Protein AF-A0A2P5TLD7-F1 (afdb_monomer_lite)

Sequence (143 aa):
MDSRTGYTRSSSQRGFSYLEALIATFIIGLSLVPAMEALQSGSQGAAINKQQNIDRPLLAGKMEQLLASDYGQLGAAVAGTTTPSSLSDSVVSSDGRSLQRQVYLAFYDGETGDLFASADTGLLWLRVELAGTAQSLETLVSQ

Secondary structure (DSSP, 8-state):
------------THHHHHHHHHHHHHHHHHHHHHHHHHHHHHHHHHHHHHHHHHHHHHHHHHHHHHHTS-HHHHHHT--BSSS--TT-EEEE-TTS-EEEEEEEEEEE-SSSSSSEESS--SEEEEEEEETTSS-EEEEEEE-

Foldseek 3Di:
DDDDDDDPDPDDPPVVVVVVVVVVVVVCVVVVVVVVVVVVVVVVVVVVVVVCVFVVVVQVVLVVVVLPDDPVVLQVQAPADPDFTPSKDWDQIPVRDIWIWGKHKFAADPPPPDRGDPD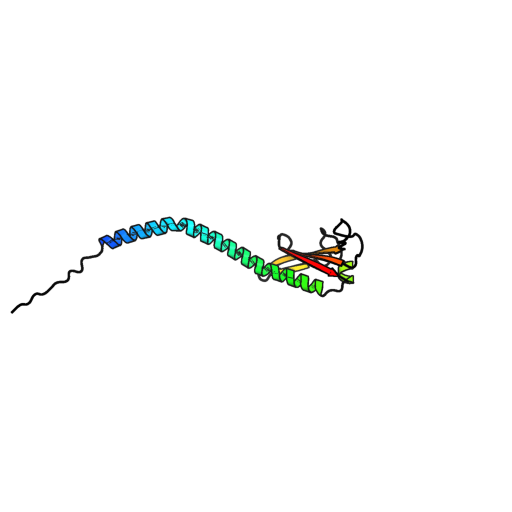HPQKMWIKIDIPPDPDIDIDMDGD

Organism: NCBI:txid641510

pLDDT: mean 87.86, std 12.63, range [43.66, 97.88]

Structure (mmCIF, N/CA/C/O backbone):
data_AF-A0A2P5TLD7-F1
#
_entry.id   AF-A0A2P5TLD7-F1
#
loop_
_atom_site.group_PDB
_atom_site.id
_atom_site.type_symbol
_atom_site.label_atom_id
_atom_site.label_alt_id
_atom_site.label_comp_id
_atom_site.label_asym_id
_atom_site.label_entity_id
_atom_site.label_seq_id
_atom_site.pdbx_PDB_ins_code
_atom_site.Cartn_x
_atom_site.Cartn_y
_atom_site.Cartn_z
_atom_site.occupancy
_atom_site.B_iso_or_equiv
_atom_site.auth_seq_id
_atom_site.auth_comp_id
_atom_site.auth_asym_id
_atom_site.auth_atom_id
_atom_site.pdbx_PDB_model_num
ATOM 1 N N . MET A 1 1 ? -22.625 -11.556 93.406 1.00 43.66 1 MET A N 1
ATOM 2 C CA . MET A 1 1 ? -22.307 -12.360 92.210 1.00 43.66 1 MET A CA 1
ATOM 3 C C . MET A 1 1 ? -22.945 -11.674 91.026 1.00 43.66 1 MET A C 1
ATOM 5 O O . MET A 1 1 ? -24.162 -11.667 90.899 1.00 43.66 1 MET A O 1
ATOM 9 N N . ASP A 1 2 ? -22.098 -10.978 90.279 1.00 56.12 2 ASP A N 1
ATOM 10 C CA . ASP A 1 2 ? -22.419 -10.123 89.144 1.00 56.12 2 ASP A CA 1
ATOM 11 C C . ASP A 1 2 ? -22.956 -10.899 87.942 1.00 56.12 2 ASP A C 1
ATOM 13 O O . ASP A 1 2 ? -22.492 -11.990 87.620 1.00 56.12 2 ASP A O 1
ATOM 17 N N . SER A 1 3 ? -23.892 -10.297 87.215 1.00 53.2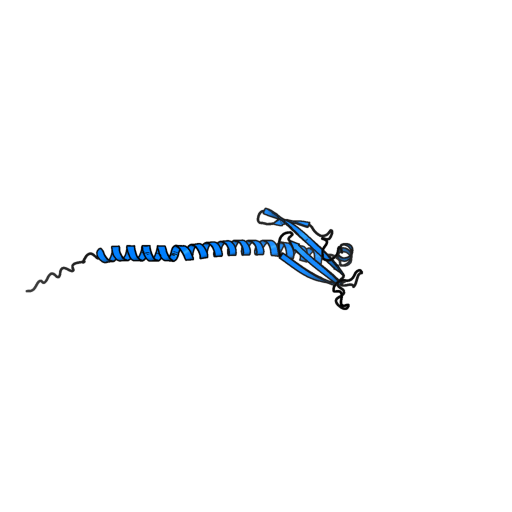8 3 SER A N 1
ATOM 18 C CA . SER A 1 3 ? -24.212 -10.684 85.840 1.00 53.28 3 SER A CA 1
ATOM 19 C C . SER A 1 3 ? -24.600 -9.430 85.063 1.00 53.28 3 SER A C 1
ATOM 21 O O . SER A 1 3 ? -25.761 -9.036 85.005 1.00 53.28 3 SER A O 1
ATOM 23 N N . ARG A 1 4 ? -23.585 -8.756 84.509 1.00 52.66 4 ARG A N 1
ATOM 24 C CA . ARG A 1 4 ? -23.742 -7.670 83.534 1.00 52.66 4 ARG A CA 1
ATOM 25 C C . ARG A 1 4 ? -23.917 -8.281 82.147 1.00 52.66 4 ARG A C 1
ATOM 27 O O . ARG A 1 4 ? -22.945 -8.666 81.507 1.00 52.66 4 ARG A O 1
ATOM 34 N N . THR A 1 5 ? -25.152 -8.342 81.671 1.00 58.53 5 THR A N 1
ATOM 35 C CA . THR A 1 5 ? -25.475 -8.620 80.268 1.00 58.53 5 THR A CA 1
ATOM 36 C C . THR A 1 5 ? -25.300 -7.334 79.462 1.00 58.53 5 THR A C 1
ATOM 38 O O . THR A 1 5 ? -26.129 -6.427 79.499 1.00 58.53 5 THR A O 1
ATOM 41 N N . GLY A 1 6 ? -24.170 -7.230 78.761 1.00 49.88 6 GLY A N 1
ATOM 42 C CA . GLY A 1 6 ? -23.922 -6.172 77.788 1.00 49.88 6 GLY A CA 1
ATOM 43 C C . GLY A 1 6 ? -24.718 -6.428 76.511 1.00 49.88 6 GLY A C 1
ATOM 44 O O . GLY A 1 6 ? -24.401 -7.339 75.755 1.00 49.88 6 GLY A O 1
ATOM 45 N N . TYR A 1 7 ? -25.741 -5.614 76.260 1.00 54.88 7 TYR A N 1
ATOM 46 C CA . TYR A 1 7 ? -26.390 -5.541 74.955 1.00 54.88 7 TYR A CA 1
ATOM 47 C C . TYR A 1 7 ? -25.538 -4.672 74.023 1.00 54.88 7 TYR A C 1
ATOM 49 O O . TYR A 1 7 ? -25.535 -3.444 74.134 1.00 54.88 7 TYR A O 1
ATOM 57 N N . THR A 1 8 ? -24.828 -5.289 73.080 1.00 55.75 8 THR A N 1
ATOM 58 C CA . THR A 1 8 ? -24.300 -4.589 71.905 1.00 55.75 8 THR A CA 1
ATOM 59 C C . THR A 1 8 ? -25.478 -4.178 71.022 1.00 55.75 8 THR A C 1
ATOM 61 O O . THR A 1 8 ? -26.048 -4.976 70.283 1.00 55.75 8 THR A O 1
ATOM 64 N N . ARG A 1 9 ? -25.887 -2.907 71.106 1.00 54.38 9 ARG A N 1
ATOM 65 C CA . ARG A 1 9 ? -26.793 -2.315 70.115 1.00 54.38 9 ARG A CA 1
ATOM 66 C C . ARG A 1 9 ? -26.064 -2.264 68.772 1.00 54.38 9 ARG A C 1
ATOM 68 O O . ARG A 1 9 ? -25.157 -1.453 68.613 1.00 54.38 9 ARG A O 1
ATOM 75 N N . SER A 1 10 ? -26.499 -3.051 67.788 1.00 61.81 10 SER A N 1
ATOM 76 C CA . SER A 1 10 ? -26.231 -2.720 66.387 1.00 61.81 10 SER A CA 1
ATOM 77 C C . SER A 1 10 ? -27.086 -1.498 66.035 1.00 61.81 10 SER A C 1
ATOM 79 O O . SER A 1 10 ? -28.279 -1.614 65.738 1.00 61.81 10 SER A O 1
A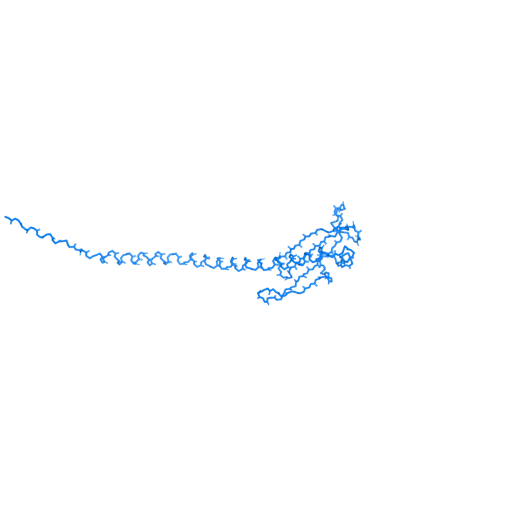TOM 81 N N . SER A 1 11 ? -26.520 -0.299 66.159 1.00 59.62 11 SER A N 1
ATOM 82 C CA . SER A 1 11 ? -27.169 0.917 65.681 1.00 59.62 11 SER A CA 1
ATOM 83 C C . SER A 1 11 ? -27.264 0.854 64.155 1.00 59.62 11 SER A C 1
ATOM 85 O O . SER A 1 11 ? -26.287 0.633 63.446 1.00 59.62 11 SER A O 1
ATOM 87 N N . SER A 1 12 ? -28.488 0.994 63.652 1.00 59.59 12 SER A N 1
ATOM 88 C CA . SER A 1 12 ? -28.809 0.988 62.227 1.00 59.59 12 SER A CA 1
ATOM 89 C C . SER A 1 12 ? -27.998 2.052 61.474 1.00 59.59 12 SER A C 1
ATOM 91 O O . SER A 1 12 ? -28.284 3.243 61.583 1.00 59.59 12 SER A O 1
ATOM 93 N N . GLN A 1 13 ? -27.041 1.624 60.646 1.00 58.19 13 GLN A N 1
ATOM 94 C CA . GLN A 1 13 ? -26.294 2.446 59.677 1.00 58.19 13 GLN A CA 1
ATOM 95 C C . GLN A 1 13 ? -27.157 2.879 58.468 1.00 58.19 13 GLN A C 1
ATOM 97 O O . GLN A 1 13 ? -26.699 2.917 57.331 1.00 58.19 13 GLN A O 1
ATOM 102 N N . ARG A 1 14 ? -28.440 3.202 58.667 1.00 59.41 14 ARG A N 1
ATOM 103 C CA . ARG A 1 14 ? -29.352 3.538 57.555 1.00 59.41 14 ARG A CA 1
ATOM 104 C C . ARG A 1 14 ? -29.177 4.972 57.040 1.00 59.41 14 ARG A C 1
ATOM 106 O O . ARG A 1 14 ? -29.373 5.215 55.857 1.00 59.41 14 ARG A O 1
ATOM 113 N N . GLY A 1 15 ? -28.771 5.907 57.906 1.00 58.25 15 GLY A N 1
ATOM 114 C CA . GLY A 1 15 ? -28.535 7.309 57.528 1.00 58.25 15 GLY A CA 1
ATOM 115 C C . GLY A 1 15 ? -27.285 7.516 56.663 1.00 58.25 15 GLY A C 1
ATOM 116 O O . GLY A 1 15 ? -27.307 8.333 55.750 1.00 58.25 15 GLY A O 1
ATOM 117 N N . PHE A 1 16 ? -26.229 6.727 56.895 1.00 63.72 16 PHE A N 1
ATOM 118 C CA . PHE A 1 16 ? -25.030 6.734 56.048 1.00 63.72 16 PHE A CA 1
ATOM 119 C C . PHE A 1 16 ? -25.297 6.125 54.665 1.00 63.72 16 PHE A C 1
ATOM 121 O O . PHE A 1 16 ? -24.814 6.659 53.675 1.00 63.72 16 PHE A O 1
ATOM 128 N N . SER A 1 17 ? -26.135 5.087 54.582 1.00 76.12 17 SER A N 1
ATOM 129 C CA . SER A 1 17 ? -26.451 4.404 53.319 1.00 76.12 17 SER A CA 1
ATOM 130 C C . SER A 1 17 ? -27.177 5.299 52.300 1.00 76.12 17 SER A C 1
ATOM 132 O O . SER A 1 17 ? -26.875 5.240 51.111 1.00 76.12 17 SER A O 1
ATOM 134 N N . TYR A 1 18 ? -28.090 6.175 52.742 1.00 83.62 18 TYR A N 1
ATOM 135 C CA . TYR A 1 18 ? -28.757 7.131 51.842 1.00 83.62 18 TYR A CA 1
ATOM 136 C C . TYR A 1 18 ? -27.804 8.207 51.316 1.00 83.62 18 TYR A C 1
ATOM 138 O O . TYR A 1 18 ? -27.847 8.545 50.135 1.00 83.62 18 TYR A O 1
ATOM 146 N N . LEU A 1 19 ? -26.942 8.739 52.187 1.00 88.25 19 LEU A N 1
ATOM 147 C CA . LEU A 1 19 ? -25.940 9.730 51.801 1.00 88.25 19 LEU A CA 1
ATOM 148 C C . LEU A 1 19 ? -24.942 9.129 50.802 1.00 88.25 19 LEU A C 1
ATOM 150 O O . LEU A 1 19 ? -24.635 9.747 49.788 1.00 88.25 19 LEU A O 1
ATOM 154 N N . GLU A 1 20 ? -24.484 7.908 51.064 1.00 86.44 20 GLU A N 1
ATOM 155 C CA . GLU A 1 20 ? -23.593 7.155 50.185 1.00 86.44 20 GLU A CA 1
ATOM 156 C C . GLU A 1 20 ? -24.227 6.907 48.813 1.00 86.44 20 GLU A C 1
ATOM 158 O O . GLU A 1 20 ? -23.592 7.174 47.797 1.00 86.44 20 GLU A O 1
ATOM 163 N N . ALA A 1 21 ? -25.501 6.500 48.761 1.00 90.88 21 ALA A N 1
ATOM 164 C CA . ALA A 1 21 ? -26.218 6.321 47.500 1.00 90.88 21 ALA A CA 1
ATOM 165 C C . ALA A 1 21 ? -26.342 7.634 46.700 1.00 90.88 21 ALA A C 1
ATOM 167 O O . ALA A 1 21 ? -26.205 7.633 45.474 1.00 90.88 21 ALA A O 1
ATOM 168 N N . LEU A 1 22 ? -26.560 8.765 47.378 1.00 93.94 22 LEU A N 1
ATOM 169 C CA . LEU A 1 22 ? -26.669 10.084 46.748 1.00 93.94 22 LEU A CA 1
ATOM 170 C C . LEU A 1 22 ? -25.311 10.545 46.197 1.00 93.94 22 LEU A C 1
ATOM 172 O O . LEU A 1 22 ? -25.224 10.972 45.046 1.00 93.94 22 LEU A O 1
ATOM 176 N N . ILE A 1 23 ? -24.241 10.371 46.979 1.00 93.31 23 ILE A N 1
ATOM 177 C CA . ILE A 1 23 ? -22.864 10.657 46.557 1.00 93.31 23 ILE A CA 1
ATOM 178 C C . ILE A 1 23 ? -22.464 9.755 45.384 1.00 93.31 23 ILE A C 1
ATOM 180 O O . ILE A 1 23 ? -21.934 10.253 44.396 1.00 93.31 23 ILE A O 1
ATOM 184 N N . ALA A 1 24 ? -22.760 8.455 45.440 1.00 93.94 24 ALA A N 1
ATOM 185 C CA . ALA A 1 24 ? -22.474 7.522 44.353 1.00 93.94 24 ALA A CA 1
ATOM 186 C C . ALA A 1 24 ? -23.206 7.916 43.063 1.00 93.94 24 ALA A C 1
ATOM 188 O O . ALA A 1 24 ? -22.593 7.967 42.000 1.00 93.94 24 ALA A O 1
ATOM 189 N N . THR A 1 25 ? -24.492 8.271 43.157 1.00 93.44 25 THR A N 1
ATOM 190 C CA . THR A 1 25 ? -25.283 8.733 42.004 1.00 93.44 25 THR A CA 1
ATOM 191 C C . THR A 1 25 ? -24.702 10.017 41.415 1.00 93.44 25 THR A C 1
ATOM 193 O O . THR A 1 25 ? -24.599 10.149 40.197 1.00 93.44 25 THR A O 1
ATOM 196 N N . PHE A 1 26 ? -24.263 10.945 42.269 1.00 95.38 26 PHE A N 1
ATOM 197 C CA . PHE A 1 26 ? -23.616 12.180 41.840 1.00 95.38 26 PHE A CA 1
ATOM 198 C C . PHE A 1 26 ? -22.278 11.913 41.134 1.00 95.38 26 PHE A C 1
ATOM 200 O O . PHE A 1 26 ? -22.039 12.450 40.056 1.00 95.38 26 PHE A O 1
ATOM 207 N N . ILE A 1 27 ? -21.437 11.026 41.679 1.00 95.06 27 ILE A N 1
ATOM 208 C CA . ILE A 1 27 ? -20.159 10.630 41.066 1.00 95.06 27 ILE A CA 1
ATOM 209 C C . ILE A 1 27 ? -20.383 9.941 39.713 1.00 95.06 27 ILE A C 1
ATOM 211 O O . ILE A 1 27 ? -19.692 10.266 38.750 1.00 95.06 27 ILE A O 1
ATOM 215 N N . ILE A 1 28 ? -21.352 9.023 39.616 1.00 93.31 28 ILE A N 1
ATOM 216 C CA . ILE A 1 28 ? -21.712 8.353 38.355 1.00 93.31 28 ILE A CA 1
ATOM 217 C C . ILE A 1 28 ? -22.210 9.376 37.328 1.00 93.31 28 ILE A C 1
ATOM 219 O O . 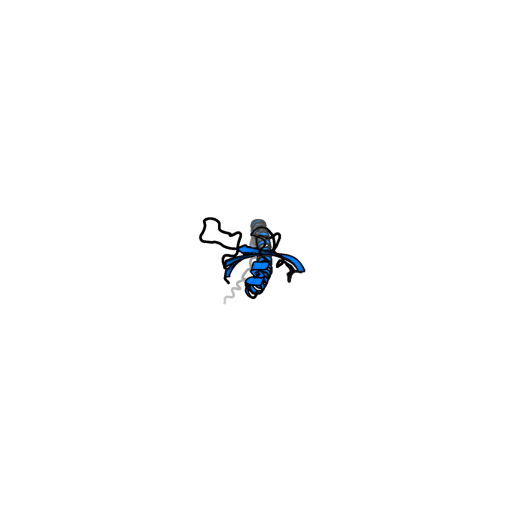ILE A 1 28 ? -21.805 9.333 36.171 1.00 93.31 28 ILE A O 1
ATOM 223 N N . GLY A 1 29 ? -23.052 10.325 37.747 1.00 94.25 29 GLY A N 1
ATOM 224 C CA . GLY A 1 29 ? -23.542 11.391 36.873 1.00 94.25 29 GLY A CA 1
ATOM 225 C C . GLY A 1 29 ? -22.414 12.270 36.325 1.00 94.25 29 GLY A C 1
ATOM 226 O O . GLY A 1 29 ? -22.393 12.559 35.130 1.00 94.25 29 GLY A O 1
ATOM 227 N N . LEU A 1 30 ? -21.447 12.643 37.171 1.00 94.62 30 LEU A N 1
ATOM 228 C CA . LEU A 1 30 ? -20.283 13.435 36.761 1.00 94.62 30 LEU A CA 1
ATOM 229 C C . LEU A 1 30 ? -19.324 12.666 35.843 1.00 94.62 30 LEU A C 1
ATOM 231 O O . LEU A 1 30 ? -18.716 13.269 34.960 1.00 94.62 30 LEU A O 1
ATOM 235 N N . SER A 1 31 ? -19.173 11.352 36.031 1.00 95.19 31 SER A N 1
ATOM 236 C CA . SER A 1 31 ? -18.255 10.538 35.225 1.00 95.19 31 SER A CA 1
ATOM 237 C C . SER A 1 31 ? -18.845 10.075 33.892 1.00 95.19 31 SER A C 1
ATOM 239 O O . SER A 1 31 ? -18.089 9.682 33.005 1.00 95.19 31 SER A O 1
ATOM 241 N N . LEU A 1 32 ? -20.167 10.150 33.710 1.00 93.12 32 LEU A N 1
ATOM 242 C CA . LEU A 1 32 ? -20.837 9.607 32.527 1.00 93.12 32 LEU A CA 1
ATOM 243 C C . LEU A 1 32 ? -20.402 10.292 31.224 1.00 93.12 32 LEU A C 1
ATOM 245 O O . LEU A 1 32 ? -20.136 9.614 30.237 1.00 93.12 32 LEU A O 1
ATOM 249 N N . VAL A 1 33 ? -20.312 11.625 31.216 1.00 93.75 33 VAL A N 1
ATOM 250 C CA . VAL A 1 33 ? -19.930 12.396 30.019 1.00 93.75 33 VAL A CA 1
ATOM 251 C C . VAL A 1 33 ? -18.510 12.046 29.547 1.00 93.75 33 VAL A C 1
ATOM 253 O O . VAL A 1 33 ? -18.386 11.549 28.426 1.00 93.75 33 VAL A O 1
ATOM 256 N N . PRO A 1 34 ? -17.451 12.181 30.374 1.00 90.00 34 PRO A N 1
ATOM 257 C CA . PRO A 1 34 ? -16.104 11.799 29.949 1.00 90.00 34 PRO A CA 1
ATOM 258 C C . PRO A 1 34 ? -15.975 10.294 29.658 1.00 90.00 34 PRO A C 1
ATOM 260 O O . PRO A 1 34 ? -15.184 9.902 28.802 1.00 90.00 34 PRO A O 1
ATOM 263 N N . ALA A 1 35 ? -16.767 9.431 30.307 1.00 91.31 35 ALA A N 1
ATOM 264 C CA . ALA A 1 35 ? -16.794 8.004 29.985 1.00 91.31 35 ALA A CA 1
ATOM 265 C C . ALA A 1 35 ? -17.367 7.726 28.584 1.00 91.31 35 ALA A C 1
ATOM 267 O O . ALA A 1 35 ? -16.826 6.892 27.858 1.00 91.31 35 ALA A O 1
ATOM 268 N N . MET A 1 36 ? -18.430 8.427 28.176 1.00 93.12 36 MET A N 1
ATOM 269 C CA . MET A 1 36 ? -18.990 8.305 26.825 1.00 93.12 36 MET A CA 1
ATOM 270 C C . MET A 1 36 ? -18.014 8.807 25.758 1.00 93.12 36 MET A C 1
ATOM 272 O O . MET A 1 36 ? -17.837 8.143 24.737 1.00 93.12 36 MET A O 1
ATOM 276 N N . GLU A 1 37 ? -17.337 9.929 26.009 1.00 92.56 37 GLU A N 1
ATOM 277 C CA . GLU A 1 37 ? -16.301 10.455 25.111 1.00 92.56 37 GLU A CA 1
ATOM 278 C C . GLU A 1 37 ? -15.139 9.465 24.955 1.00 92.56 37 GLU A C 1
ATOM 280 O O . GLU A 1 37 ? -14.705 9.171 23.837 1.00 92.56 37 GLU A O 1
ATOM 285 N N . ALA A 1 38 ? -14.680 8.880 26.066 1.00 91.56 38 ALA A N 1
ATOM 286 C CA . ALA A 1 38 ? -13.641 7.858 26.056 1.00 91.56 38 ALA A CA 1
ATOM 287 C C . ALA A 1 38 ? -14.072 6.594 25.291 1.00 91.56 38 ALA A C 1
ATOM 289 O O . ALA A 1 38 ? -13.285 6.052 24.515 1.00 91.56 38 ALA A O 1
ATOM 290 N N . LEU A 1 39 ? -15.321 6.141 25.451 1.00 90.88 39 LEU A N 1
ATOM 291 C CA . LEU A 1 39 ? -15.869 4.998 24.710 1.00 90.88 39 LEU A CA 1
ATOM 292 C C . LEU A 1 39 ? -15.959 5.277 23.209 1.00 90.88 39 LEU A C 1
ATOM 294 O O . LEU A 1 39 ? -15.564 4.435 22.400 1.00 90.88 39 LEU A O 1
ATOM 298 N N . GLN A 1 40 ? -16.443 6.458 22.824 1.00 89.38 40 GLN A N 1
ATOM 299 C CA . GLN A 1 40 ? -16.532 6.854 21.424 1.00 89.38 40 GLN A CA 1
ATOM 300 C C . GLN A 1 40 ? -15.138 6.911 20.786 1.00 89.38 40 GLN A C 1
ATOM 302 O O . GLN A 1 40 ? -14.927 6.311 19.730 1.00 89.38 40 GLN A O 1
ATOM 307 N N . SER A 1 41 ? -14.181 7.561 21.450 1.00 88.62 41 SER A N 1
ATOM 308 C CA . SER A 1 41 ? -12.784 7.624 21.010 1.00 88.62 41 SER A CA 1
ATOM 309 C C . SER A 1 41 ? -12.155 6.229 20.902 1.00 88.62 41 SER A C 1
ATOM 311 O O . SER A 1 41 ? -11.595 5.869 19.865 1.00 88.62 41 SER A O 1
ATOM 313 N N . GLY A 1 42 ? -12.343 5.384 21.922 1.00 85.62 42 GLY A N 1
ATOM 314 C CA . GLY A 1 42 ? -11.857 4.004 21.931 1.00 85.62 42 GLY A CA 1
ATOM 315 C C . GLY A 1 42 ? -12.438 3.158 20.795 1.00 85.62 42 GLY A C 1
ATOM 316 O O . GLY A 1 42 ? -11.706 2.412 20.146 1.00 85.62 42 GLY A O 1
ATOM 317 N N . SER A 1 43 ? -13.733 3.310 20.497 1.00 86.44 43 SER A N 1
ATOM 318 C CA . SER A 1 43 ? -14.395 2.587 19.402 1.00 86.44 43 SER A CA 1
ATOM 319 C C . SER A 1 43 ? -13.885 3.006 18.017 1.00 86.44 43 SER A C 1
ATOM 321 O O . SER A 1 43 ? -13.635 2.147 17.170 1.00 86.44 43 SER A O 1
ATOM 323 N N . GLN A 1 44 ? -13.653 4.306 17.800 1.00 82.38 44 GLN A N 1
ATOM 324 C CA . GLN A 1 44 ? -13.077 4.821 16.556 1.00 82.38 44 GLN A CA 1
ATOM 325 C C . GLN A 1 44 ? -11.635 4.343 16.383 1.00 82.38 44 GLN A C 1
ATOM 327 O O . GLN A 1 44 ? -11.268 3.856 15.314 1.00 82.38 44 GLN A O 1
ATOM 332 N N . GLY A 1 45 ? -10.838 4.396 17.455 1.00 82.00 45 GLY A N 1
ATOM 333 C CA . GLY A 1 45 ? -9.479 3.865 17.463 1.00 82.00 45 GLY A CA 1
ATOM 334 C C . GLY A 1 45 ? -9.444 2.374 17.125 1.00 82.00 45 GLY A C 1
ATOM 335 O O . GLY A 1 45 ? -8.657 1.953 16.279 1.00 82.00 45 GLY A O 1
ATOM 336 N N . ALA A 1 46 ? -10.324 1.566 17.718 1.00 79.00 46 ALA A N 1
ATOM 337 C CA . ALA A 1 46 ? -10.408 0.137 17.425 1.00 79.00 46 ALA A CA 1
ATOM 338 C C . ALA A 1 46 ? -10.781 -0.143 15.957 1.00 79.00 46 ALA A C 1
ATOM 340 O O . ALA A 1 46 ? -10.190 -1.027 15.334 1.00 79.00 46 ALA A O 1
ATOM 341 N N . ALA A 1 47 ? -11.714 0.626 15.386 1.00 79.00 47 ALA A N 1
ATOM 342 C CA . ALA A 1 47 ? -12.101 0.500 13.983 1.00 79.00 47 ALA A CA 1
ATOM 343 C C . ALA A 1 47 ? -10.938 0.831 13.031 1.00 79.00 47 ALA A C 1
ATOM 345 O O . ALA A 1 47 ? -10.666 0.055 12.116 1.00 79.00 47 ALA A O 1
ATOM 346 N N . ILE A 1 48 ? -10.206 1.923 13.283 1.00 81.81 48 ILE A N 1
ATOM 347 C CA . ILE A 1 48 ? -9.035 2.323 12.482 1.00 81.81 48 ILE A CA 1
ATOM 348 C C . ILE A 1 48 ? -7.923 1.273 12.572 1.00 81.81 48 ILE A C 1
ATOM 350 O O . ILE A 1 48 ? -7.365 0.878 11.552 1.00 81.81 48 ILE A O 1
ATOM 354 N N . ASN A 1 49 ? -7.626 0.770 13.772 1.00 81.50 49 ASN A N 1
ATOM 355 C CA . ASN A 1 49 ? -6.602 -0.261 13.944 1.00 81.50 49 ASN A CA 1
ATOM 356 C C . ASN A 1 49 ? -6.982 -1.561 13.224 1.00 81.50 49 ASN A C 1
ATOM 358 O O . ASN A 1 49 ? -6.149 -2.165 12.550 1.00 81.50 49 ASN A O 1
ATOM 362 N N . LYS A 1 50 ? -8.249 -1.984 13.320 1.00 82.56 50 LYS A N 1
ATOM 363 C CA . LYS A 1 50 ? -8.747 -3.154 12.583 1.00 82.56 50 LYS A CA 1
ATOM 364 C C . LYS A 1 50 ? -8.586 -2.959 11.076 1.00 82.56 50 LYS A C 1
ATOM 366 O O . LYS A 1 50 ? -8.110 -3.861 10.396 1.00 82.56 50 LYS A O 1
ATOM 371 N N . GLN A 1 51 ? -8.948 -1.779 10.585 1.00 82.94 51 GLN A N 1
ATOM 372 C CA . GLN A 1 51 ? -8.838 -1.404 9.184 1.00 82.94 51 GLN A CA 1
ATOM 373 C C . GLN A 1 51 ? -7.385 -1.467 8.685 1.00 82.94 51 GLN A C 1
ATOM 375 O O . GLN A 1 51 ? -7.098 -2.129 7.692 1.00 82.94 51 GLN A O 1
ATOM 380 N N . GLN A 1 52 ? -6.447 -0.867 9.420 1.00 82.88 52 GLN A N 1
ATOM 381 C CA . GLN A 1 52 ? -5.020 -0.885 9.080 1.00 82.88 52 GLN A CA 1
ATOM 382 C C . GLN A 1 52 ? -4.417 -2.297 9.113 1.00 82.88 52 GLN A C 1
ATOM 384 O O . GLN A 1 52 ? -3.615 -2.643 8.245 1.00 82.88 52 GLN A O 1
ATOM 389 N N . ASN A 1 53 ? -4.829 -3.130 10.074 1.00 86.19 53 ASN A N 1
ATOM 390 C CA . ASN A 1 53 ? -4.377 -4.520 10.182 1.00 86.19 53 ASN A CA 1
ATOM 391 C C . ASN A 1 53 ? -4.852 -5.403 9.022 1.00 86.19 53 ASN A C 1
ATOM 393 O O . ASN A 1 53 ? -4.240 -6.434 8.756 1.00 86.19 53 ASN A O 1
ATOM 397 N N . ILE A 1 54 ? -5.930 -5.015 8.342 1.00 87.94 54 ILE A N 1
ATOM 398 C CA . ILE A 1 54 ? -6.462 -5.720 7.174 1.00 87.94 54 ILE A CA 1
ATOM 399 C C . ILE A 1 54 ? -5.835 -5.184 5.884 1.00 87.94 54 ILE A C 1
ATOM 401 O O . ILE A 1 54 ? -5.411 -5.962 5.034 1.00 87.94 54 ILE A O 1
ATOM 405 N N . ASP A 1 55 ? -5.746 -3.863 5.744 1.00 91.75 55 ASP A N 1
ATOM 406 C CA . ASP A 1 55 ? -5.306 -3.206 4.513 1.00 91.75 55 ASP A CA 1
ATOM 407 C C . ASP A 1 55 ? -3.798 -3.377 4.255 1.00 91.75 55 ASP A C 1
ATOM 409 O O . ASP A 1 55 ? -3.372 -3.614 3.121 1.00 91.75 55 ASP A O 1
ATOM 413 N N . ARG A 1 56 ? -2.967 -3.303 5.303 1.00 92.38 56 ARG A N 1
ATOM 414 C CA . ARG A 1 56 ? -1.504 -3.359 5.163 1.00 92.38 56 ARG A CA 1
ATOM 415 C C . ARG A 1 56 ? -0.991 -4.705 4.620 1.00 92.38 56 ARG A C 1
ATOM 417 O O . ARG A 1 56 ? -0.150 -4.671 3.721 1.00 92.38 56 ARG A O 1
ATOM 424 N N . PRO A 1 57 ? -1.487 -5.875 5.067 1.00 94.19 57 PRO A N 1
ATOM 425 C CA . PRO A 1 57 ? -1.139 -7.157 4.451 1.00 94.19 57 PRO A CA 1
ATOM 426 C C . PRO A 1 57 ? -1.544 -7.273 2.975 1.00 94.19 57 PRO A C 1
ATOM 428 O O . PRO A 1 57 ? -0.831 -7.906 2.202 1.00 94.19 57 PRO A O 1
ATOM 431 N N . LEU A 1 58 ? -2.655 -6.652 2.556 1.00 95.00 58 LEU A N 1
ATOM 432 C CA . LEU A 1 58 ? -3.103 -6.694 1.155 1.00 95.00 58 LEU A CA 1
ATOM 433 C C . LEU A 1 58 ? -2.146 -5.945 0.223 1.00 95.00 58 LEU A C 1
ATOM 435 O O . LEU A 1 58 ? -1.890 -6.406 -0.896 1.00 95.00 58 LEU A O 1
ATOM 439 N N . LEU A 1 59 ? -1.627 -4.807 0.693 1.00 95.88 59 LEU A N 1
ATOM 440 C CA . LEU A 1 59 ? -0.580 -4.044 0.018 1.00 95.88 59 LEU A CA 1
ATOM 441 C C . LEU A 1 59 ? 0.746 -4.804 0.008 1.00 95.88 59 LEU A C 1
ATOM 443 O O . LEU A 1 59 ? 1.356 -4.932 -1.050 1.00 95.88 59 LEU A O 1
ATOM 447 N N . ALA A 1 60 ? 1.164 -5.341 1.159 1.00 95.94 60 ALA A N 1
ATOM 448 C CA . ALA A 1 60 ? 2.410 -6.095 1.282 1.00 95.94 60 ALA A CA 1
ATOM 449 C C . ALA A 1 60 ? 2.421 -7.322 0.360 1.00 95.94 60 ALA A C 1
ATOM 451 O O . ALA A 1 60 ? 3.358 -7.487 -0.409 1.00 95.94 60 ALA A O 1
ATOM 452 N N . GLY A 1 61 ? 1.341 -8.107 0.327 1.00 96.19 61 GLY A N 1
ATOM 453 C CA . GLY A 1 61 ? 1.249 -9.265 -0.566 1.00 96.19 61 GLY A CA 1
ATOM 454 C C . GLY A 1 61 ? 1.288 -8.889 -2.052 1.00 96.19 61 GLY A C 1
ATOM 455 O O . GLY A 1 61 ? 1.868 -9.613 -2.857 1.00 96.19 61 GLY A O 1
ATOM 456 N N . LYS A 1 62 ? 0.719 -7.736 -2.440 1.00 97.06 62 LYS A N 1
ATOM 457 C CA . LYS A 1 62 ? 0.854 -7.236 -3.819 1.00 97.06 62 LYS A CA 1
ATOM 458 C C . LYS A 1 62 ? 2.282 -6.785 -4.115 1.00 97.06 62 LYS A C 1
ATOM 460 O O . LYS A 1 62 ? 2.794 -7.083 -5.187 1.00 97.06 62 LYS A O 1
ATOM 465 N N . MET A 1 63 ? 2.917 -6.093 -3.173 1.00 97.44 63 MET A N 1
ATOM 466 C CA . MET A 1 63 ? 4.313 -5.679 -3.282 1.00 97.44 63 MET A CA 1
ATOM 467 C C . MET A 1 63 ? 5.232 -6.895 -3.447 1.00 97.44 63 MET A C 1
ATOM 469 O O . MET A 1 63 ? 6.029 -6.930 -4.374 1.00 97.44 63 MET A O 1
ATOM 473 N N . GLU A 1 64 ? 5.070 -7.926 -2.621 1.00 97.44 64 GLU A N 1
ATOM 474 C CA . GLU A 1 64 ? 5.822 -9.183 -2.714 1.00 97.44 64 GLU A CA 1
ATOM 475 C C . GLU A 1 64 ? 5.628 -9.873 -4.070 1.00 97.44 64 GLU A C 1
ATOM 477 O O . GLU A 1 64 ? 6.596 -10.326 -4.676 1.00 97.44 64 GLU A O 1
ATOM 482 N N . GLN A 1 65 ? 4.397 -9.898 -4.592 1.00 96.94 65 GLN A N 1
ATOM 483 C CA . GLN A 1 65 ? 4.117 -10.433 -5.926 1.00 96.94 65 GLN A CA 1
ATOM 484 C C . GLN A 1 65 ? 4.868 -9.664 -7.028 1.00 96.94 65 GLN A C 1
ATOM 486 O O . GLN A 1 65 ? 5.390 -10.273 -7.963 1.00 96.94 65 GLN A O 1
ATOM 491 N N . LEU A 1 66 ? 4.918 -8.334 -6.935 1.00 97.25 66 LEU A N 1
ATOM 492 C CA . LEU A 1 66 ? 5.614 -7.489 -7.908 1.00 97.25 66 LEU A CA 1
ATOM 493 C C . LEU A 1 66 ? 7.131 -7.634 -7.795 1.00 97.25 66 LEU A C 1
ATOM 495 O O . LEU A 1 66 ? 7.800 -7.757 -8.811 1.00 97.25 66 LEU A O 1
ATOM 499 N N . LEU A 1 67 ? 7.664 -7.701 -6.575 1.00 96.25 67 LEU A N 1
ATOM 500 C CA . LEU A 1 67 ? 9.088 -7.932 -6.319 1.00 96.25 67 LEU A CA 1
ATOM 501 C C . LEU A 1 67 ? 9.564 -9.323 -6.759 1.00 96.25 67 LEU A C 1
ATOM 503 O O . LEU A 1 67 ? 10.751 -9.516 -6.992 1.00 96.25 67 LEU A O 1
ATOM 507 N N . ALA A 1 68 ? 8.651 -10.286 -6.884 1.00 96.44 68 ALA A N 1
ATOM 508 C CA . ALA A 1 68 ? 8.934 -11.596 -7.464 1.00 96.44 68 ALA A CA 1
ATOM 509 C C . ALA A 1 68 ? 8.862 -11.614 -9.005 1.00 96.44 68 ALA A C 1
ATOM 511 O O . ALA A 1 68 ? 9.169 -12.640 -9.614 1.00 96.44 68 ALA A O 1
ATOM 512 N N . SER A 1 69 ? 8.416 -10.523 -9.635 1.00 95.50 69 SER A N 1
ATOM 513 C CA . SER A 1 69 ? 8.334 -10.405 -11.094 1.00 95.50 69 SER A CA 1
ATOM 514 C C . SER A 1 69 ? 9.678 -9.977 -11.684 1.00 95.50 69 SER A C 1
ATOM 516 O O . SER A 1 69 ? 10.487 -9.332 -11.022 1.00 95.50 69 SER A O 1
ATOM 518 N N . ASP A 1 70 ? 9.912 -10.327 -12.948 1.00 95.38 70 ASP A N 1
ATOM 519 C CA . ASP A 1 70 ? 11.131 -9.936 -13.657 1.00 95.38 70 ASP A CA 1
ATOM 520 C C . ASP A 1 70 ? 11.159 -8.426 -13.946 1.00 95.38 70 ASP A C 1
ATOM 522 O O . ASP A 1 70 ? 10.127 -7.828 -14.272 1.00 95.38 70 ASP A O 1
ATOM 526 N N . TYR A 1 71 ? 12.348 -7.818 -13.887 1.00 95.50 71 TYR A N 1
ATOM 527 C CA . TYR A 1 71 ? 12.528 -6.388 -14.137 1.00 95.50 71 TYR A CA 1
ATOM 528 C C . TYR A 1 71 ? 11.970 -5.959 -15.499 1.00 95.50 71 TYR A C 1
ATOM 530 O O . TYR A 1 71 ? 11.280 -4.946 -15.588 1.00 95.50 71 TYR A O 1
ATOM 538 N N . GLY A 1 72 ? 12.189 -6.744 -16.559 1.00 94.75 72 GLY A N 1
ATOM 539 C CA . GLY A 1 72 ? 11.695 -6.423 -17.898 1.00 94.75 72 GLY A CA 1
ATOM 540 C C . GLY A 1 72 ? 10.167 -6.406 -17.979 1.00 94.75 72 GLY A C 1
ATOM 541 O O . GLY A 1 72 ? 9.593 -5.593 -18.706 1.00 94.75 72 GLY A O 1
ATOM 542 N N . GLN A 1 73 ? 9.488 -7.252 -17.195 1.00 95.25 73 GLN A N 1
ATOM 543 C CA . GLN A 1 73 ? 8.024 -7.236 -17.094 1.00 95.25 73 GLN A CA 1
ATOM 544 C C . GLN A 1 73 ? 7.519 -5.993 -16.359 1.00 95.25 73 GLN A C 1
ATOM 546 O O . GLN A 1 73 ? 6.527 -5.395 -16.779 1.00 95.25 73 GLN A O 1
ATOM 551 N N . LEU A 1 74 ? 8.207 -5.587 -15.289 1.00 96.19 74 LEU A N 1
ATOM 552 C CA . LEU A 1 74 ? 7.887 -4.364 -14.553 1.00 96.19 74 LEU A CA 1
ATOM 553 C C . LEU A 1 74 ? 8.146 -3.118 -15.416 1.00 96.19 74 LEU A C 1
ATOM 555 O O . LEU A 1 74 ? 7.280 -2.251 -15.514 1.00 96.19 74 LEU A O 1
ATOM 559 N N . GLY A 1 75 ? 9.281 -3.064 -16.115 1.00 94.88 75 GLY A N 1
ATOM 560 C CA . GLY A 1 75 ? 9.639 -1.977 -17.028 1.00 94.88 75 GLY A CA 1
ATOM 561 C C . GLY A 1 75 ? 8.632 -1.802 -18.168 1.00 94.88 75 GLY A C 1
ATOM 562 O O . GLY A 1 75 ? 8.241 -0.681 -18.487 1.00 94.88 75 GLY A O 1
ATOM 563 N N . ALA A 1 76 ? 8.118 -2.903 -18.729 1.00 95.38 76 ALA A N 1
ATOM 564 C CA . ALA A 1 76 ? 7.074 -2.860 -19.757 1.00 95.38 76 ALA A CA 1
ATOM 565 C C . ALA A 1 76 ? 5.715 -2.340 -19.243 1.00 95.38 76 ALA A C 1
ATOM 567 O O . ALA A 1 76 ? 4.877 -1.920 -20.041 1.00 95.38 76 ALA A O 1
ATOM 568 N N . ALA A 1 77 ? 5.484 -2.369 -17.927 1.00 95.94 77 ALA A N 1
ATOM 569 C CA . ALA A 1 77 ? 4.259 -1.890 -17.291 1.00 95.94 77 ALA A CA 1
ATOM 570 C C . ALA A 1 77 ? 4.349 -0.435 -16.792 1.00 95.94 77 ALA A C 1
ATOM 572 O O . ALA A 1 77 ? 3.397 0.058 -16.180 1.00 95.94 77 ALA A O 1
ATOM 573 N N . VAL A 1 78 ? 5.466 0.261 -17.037 1.00 96.56 78 VAL A N 1
ATOM 574 C CA . VAL A 1 78 ? 5.656 1.664 -16.647 1.00 96.56 78 VAL A CA 1
ATOM 575 C C . VAL A 1 78 ? 4.577 2.552 -17.267 1.00 96.56 78 VAL A C 1
ATOM 577 O O . VAL A 1 78 ? 4.414 2.618 -18.483 1.00 96.56 78 VAL A O 1
ATOM 580 N N . ALA A 1 79 ? 3.849 3.254 -16.399 1.00 95.38 79 ALA A N 1
ATOM 581 C CA . ALA A 1 79 ? 2.787 4.194 -16.766 1.00 95.38 79 ALA A CA 1
ATOM 582 C C . ALA A 1 79 ? 3.014 5.602 -16.178 1.00 95.38 79 ALA A C 1
ATOM 584 O O . ALA A 1 79 ? 2.263 6.531 -16.476 1.00 95.38 79 ALA A O 1
ATOM 585 N N . GLY A 1 80 ? 4.056 5.776 -15.358 1.00 93.44 80 GLY A N 1
ATOM 586 C CA . GLY A 1 80 ? 4.365 7.009 -14.643 1.00 93.44 80 GLY A CA 1
ATOM 587 C C . GLY A 1 80 ? 3.850 7.016 -13.201 1.00 93.44 80 GLY A C 1
ATOM 588 O O . GLY A 1 80 ? 3.295 6.044 -12.692 1.00 93.44 80 GLY A O 1
ATOM 589 N N . THR A 1 81 ? 4.042 8.145 -12.522 1.00 94.19 81 THR A N 1
ATOM 590 C CA . THR A 1 81 ? 3.795 8.289 -11.074 1.00 94.19 81 THR A CA 1
ATOM 591 C C . THR A 1 81 ? 2.343 8.589 -10.703 1.00 94.19 81 THR A C 1
ATOM 593 O O . THR A 1 81 ? 1.972 8.508 -9.533 1.00 94.19 81 THR A O 1
ATOM 596 N N . THR A 1 82 ? 1.517 8.947 -11.688 1.00 93.94 82 THR A N 1
ATOM 597 C CA . THR A 1 82 ? 0.123 9.382 -11.497 1.00 93.94 82 THR A CA 1
ATOM 598 C C . THR A 1 82 ? -0.892 8.521 -12.237 1.00 93.94 82 THR A C 1
ATOM 600 O O . THR A 1 82 ? -2.091 8.670 -12.013 1.00 93.94 82 THR A O 1
ATOM 603 N N . THR A 1 83 ? -0.434 7.611 -13.099 1.00 95.81 83 THR A N 1
ATOM 604 C CA . THR A 1 83 ? -1.305 6.722 -13.871 1.00 95.81 83 THR A CA 1
ATOM 605 C C . THR A 1 83 ? -1.130 5.288 -13.377 1.00 95.81 83 THR A C 1
ATOM 607 O O . THR A 1 83 ? -0.006 4.783 -13.408 1.00 95.81 83 THR A O 1
ATOM 610 N N . PRO A 1 84 ? -2.205 4.614 -12.931 1.00 96.62 84 PRO A N 1
ATOM 611 C CA . PRO A 1 84 ? -2.130 3.207 -12.567 1.00 96.62 84 PRO A CA 1
ATOM 612 C C . PRO A 1 84 ? -1.689 2.355 -13.762 1.00 96.62 84 PRO A C 1
ATOM 614 O O . PRO A 1 84 ? -2.230 2.467 -14.861 1.00 96.62 84 PRO A O 1
ATOM 617 N N . SER A 1 85 ? -0.721 1.479 -13.531 1.00 96.88 85 SER A N 1
ATOM 618 C CA . SER A 1 85 ? -0.242 0.500 -14.504 1.00 96.88 85 SER A CA 1
ATOM 619 C C . SER A 1 85 ? -1.251 -0.628 -14.728 1.00 96.88 85 SER A C 1
ATOM 621 O O . SER A 1 85 ? -2.174 -0.850 -13.932 1.00 96.88 85 SER A O 1
ATOM 623 N N . SER A 1 86 ? -0.998 -1.420 -15.771 1.00 96.19 86 SER A N 1
ATOM 624 C CA . SER A 1 86 ? -1.711 -2.667 -16.071 1.00 96.19 86 SER A CA 1
ATOM 625 C C . SER A 1 86 ? -1.571 -3.749 -14.991 1.00 96.19 86 SER A C 1
ATOM 627 O O . SER A 1 86 ? -2.308 -4.730 -15.023 1.00 96.19 86 SER A O 1
ATOM 629 N N . LEU A 1 87 ? -0.657 -3.578 -14.027 1.00 97.06 87 LEU A N 1
ATOM 630 C CA . LEU A 1 87 ? -0.453 -4.499 -12.905 1.00 97.06 87 LEU A CA 1
ATOM 631 C C . LEU A 1 87 ? -1.399 -4.229 -11.726 1.00 97.06 87 LEU A C 1
ATOM 633 O O . LEU A 1 87 ? -1.391 -4.988 -10.752 1.00 97.06 87 LEU A O 1
ATOM 637 N N . SER A 1 88 ? -2.203 -3.168 -11.803 1.00 97.31 88 SER A N 1
ATOM 638 C CA . SER A 1 88 ? -3.253 -2.863 -10.828 1.00 97.31 88 SER A CA 1
ATOM 639 C C . SER A 1 88 ? -4.336 -3.942 -10.827 1.00 97.31 88 SER A C 1
ATOM 641 O O . SER A 1 88 ? -4.671 -4.498 -11.871 1.00 97.31 88 SER A O 1
ATOM 643 N N . ASP A 1 89 ? -4.905 -4.239 -9.661 1.00 97.12 89 ASP A N 1
ATOM 644 C CA . ASP A 1 89 ? -5.942 -5.262 -9.537 1.00 97.12 89 ASP A CA 1
ATOM 645 C C . ASP A 1 89 ? -6.964 -4.966 -8.436 1.00 97.12 89 ASP A C 1
ATOM 647 O O . ASP A 1 89 ? -6.826 -4.039 -7.637 1.00 97.12 89 ASP A O 1
ATOM 651 N N . SER A 1 90 ? -8.020 -5.778 -8.412 1.00 96.31 90 SER A N 1
ATOM 652 C CA . SER A 1 90 ? -9.031 -5.771 -7.360 1.00 96.31 90 SER A CA 1
ATOM 653 C C . SER A 1 90 ? -8.832 -6.962 -6.430 1.00 96.31 90 SER A C 1
ATOM 655 O O . SER A 1 90 ? -8.566 -8.075 -6.883 1.00 96.31 90 SER A O 1
ATOM 657 N N . VAL A 1 91 ? -9.026 -6.756 -5.131 1.00 95.19 91 VAL A N 1
ATOM 658 C CA . VAL A 1 91 ? -8.983 -7.811 -4.116 1.00 95.19 91 VAL A CA 1
ATOM 659 C C . VAL A 1 91 ? -10.167 -7.681 -3.168 1.00 95.19 91 VAL A C 1
ATOM 661 O O . VAL A 1 91 ? -10.574 -6.577 -2.807 1.00 95.19 91 VAL A O 1
ATOM 664 N N . VAL A 1 92 ? -10.726 -8.815 -2.751 1.00 94.00 92 VAL A N 1
ATOM 665 C CA . VAL A 1 92 ? -11.735 -8.852 -1.690 1.00 94.00 92 VAL A CA 1
ATOM 666 C C . VAL A 1 92 ? -11.022 -9.064 -0.364 1.00 94.00 92 VAL A C 1
ATOM 668 O O . VAL A 1 92 ? -10.312 -10.047 -0.167 1.00 94.00 92 VAL A O 1
ATOM 671 N N . SER A 1 93 ? -11.197 -8.107 0.534 1.00 90.69 93 SER A N 1
ATOM 672 C CA . SER A 1 93 ? -10.650 -8.135 1.881 1.00 90.69 93 SER A C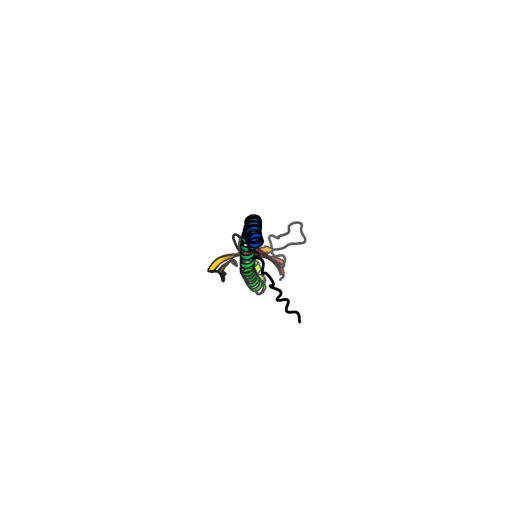A 1
ATOM 673 C C . SER A 1 93 ? -11.388 -9.148 2.770 1.00 90.69 93 SER A C 1
ATOM 675 O O . SER A 1 93 ? -12.541 -9.500 2.525 1.00 90.69 93 SER A O 1
ATOM 677 N N . SER A 1 94 ? -10.737 -9.588 3.850 1.00 88.81 94 SER A N 1
ATOM 678 C CA . SER A 1 94 ? -11.310 -10.508 4.850 1.00 88.81 94 SER A CA 1
ATOM 679 C C . SER A 1 94 ? -12.580 -9.988 5.541 1.00 88.81 94 SER A C 1
ATOM 681 O O . SER A 1 94 ? -13.365 -10.772 6.068 1.00 88.81 94 SER A O 1
ATOM 683 N N . ASP A 1 95 ? -12.808 -8.674 5.517 1.00 88.56 95 ASP A N 1
ATOM 684 C CA . ASP A 1 95 ? -14.029 -8.020 6.002 1.00 88.56 95 ASP A CA 1
ATOM 685 C C . ASP A 1 95 ? -15.119 -7.859 4.923 1.00 88.56 95 ASP A C 1
ATOM 687 O O . ASP A 1 95 ? -16.145 -7.230 5.175 1.00 88.56 95 ASP A O 1
ATOM 691 N N . GLY A 1 96 ? -14.913 -8.427 3.730 1.00 89.75 96 GLY A N 1
ATOM 692 C CA . GLY A 1 96 ? -15.875 -8.440 2.627 1.00 89.75 96 GLY A CA 1
ATOM 693 C C . GLY A 1 96 ? -15.848 -7.204 1.724 1.00 89.75 96 GLY A C 1
ATOM 694 O O . GLY A 1 96 ? -16.628 -7.136 0.775 1.00 89.75 96 GLY A O 1
ATOM 695 N N . ARG A 1 97 ? -14.965 -6.226 1.970 1.00 90.00 97 ARG A N 1
ATOM 696 C CA . ARG A 1 97 ? -14.827 -5.051 1.094 1.00 90.00 97 ARG A CA 1
ATOM 697 C C . ARG A 1 97 ? -14.084 -5.410 -0.192 1.00 90.00 97 ARG A C 1
ATOM 699 O O . ARG A 1 97 ? -13.038 -6.051 -0.144 1.00 90.00 97 ARG A O 1
ATOM 706 N N . SER A 1 98 ? -14.583 -4.940 -1.335 1.00 93.31 98 SER A N 1
ATOM 707 C CA . SER A 1 98 ? -13.837 -4.967 -2.598 1.00 93.31 98 SER A CA 1
ATOM 708 C C . SER A 1 98 ? -12.939 -3.738 -2.678 1.00 93.31 98 SER A C 1
ATOM 710 O O . SER A 1 98 ? -13.431 -2.611 -2.654 1.00 93.31 98 SER A O 1
ATOM 712 N N . LEU A 1 99 ? -11.634 -3.954 -2.785 1.00 93.62 99 LEU A N 1
ATOM 713 C CA . LEU A 1 99 ? -10.619 -2.908 -2.795 1.00 93.62 99 LEU A CA 1
ATOM 714 C C . LEU A 1 99 ? -9.818 -2.950 -4.090 1.00 93.62 99 LEU A C 1
ATOM 716 O O . LEU A 1 99 ? -9.577 -4.022 -4.636 1.00 93.62 99 LEU A O 1
ATOM 720 N N . GLN A 1 100 ? -9.395 -1.782 -4.567 1.00 96.44 100 GLN A N 1
ATOM 721 C CA . GLN A 1 100 ? -8.517 -1.658 -5.729 1.00 96.44 100 GLN A CA 1
ATOM 722 C C . GLN A 1 100 ? -7.097 -1.385 -5.249 1.00 96.44 100 GLN A C 1
ATOM 724 O O . GLN A 1 100 ? -6.864 -0.383 -4.571 1.00 96.44 100 GLN A O 1
ATOM 729 N N . ARG A 1 101 ? -6.158 -2.261 -5.602 1.00 97.12 101 ARG A N 1
ATOM 730 C CA . ARG A 1 101 ? -4.724 -2.055 -5.400 1.00 97.12 101 ARG A CA 1
ATOM 731 C C . ARG A 1 101 ? -4.158 -1.465 -6.682 1.00 97.12 101 ARG A C 1
ATOM 733 O O . ARG A 1 101 ? -4.010 -2.161 -7.687 1.00 97.12 101 ARG A O 1
ATOM 740 N N . GLN A 1 102 ? -3.888 -0.171 -6.657 1.00 97.75 102 GLN A N 1
ATOM 741 C CA . GLN A 1 102 ? -3.314 0.548 -7.783 1.00 97.75 102 GLN A CA 1
ATOM 742 C C . GLN A 1 102 ? -1.796 0.455 -7.713 1.00 97.75 102 GLN A C 1
ATOM 744 O O . GLN A 1 102 ? -1.204 0.669 -6.656 1.00 97.75 102 GLN A O 1
ATOM 749 N N . VAL A 1 103 ? -1.180 0.103 -8.836 1.00 97.88 103 VAL A N 1
ATOM 750 C CA . VAL A 1 103 ? 0.270 -0.041 -8.946 1.00 97.88 103 VAL A CA 1
ATOM 751 C C . VAL A 1 103 ? 0.791 1.041 -9.876 1.00 97.88 103 VAL A C 1
ATOM 753 O O . VAL A 1 103 ? 0.376 1.095 -11.030 1.00 97.88 103 VAL A O 1
ATOM 756 N N . TYR A 1 104 ? 1.721 1.858 -9.404 1.00 97.75 104 TYR A N 1
ATOM 757 C CA . TYR A 1 104 ? 2.387 2.899 -10.182 1.00 97.75 104 TYR A CA 1
ATOM 758 C C . TYR A 1 104 ? 3.848 2.517 -10.360 1.00 97.75 104 TYR A C 1
ATOM 760 O O . TYR A 1 104 ? 4.492 2.071 -9.408 1.00 97.75 104 TYR A O 1
ATOM 768 N N . LEU A 1 105 ? 4.356 2.689 -11.578 1.00 97.44 105 LEU A N 1
ATOM 769 C CA . LEU A 1 105 ? 5.748 2.425 -11.913 1.00 97.44 105 LEU A CA 1
ATOM 770 C C . LEU A 1 105 ? 6.304 3.579 -12.737 1.00 97.44 105 LEU A C 1
ATOM 772 O O . LEU A 1 105 ? 5.654 4.035 -13.682 1.00 97.44 105 LEU A O 1
ATOM 776 N N . ALA A 1 106 ? 7.513 4.009 -12.396 1.00 96.88 106 ALA A N 1
ATOM 777 C CA . ALA A 1 106 ? 8.264 5.025 -13.121 1.00 96.88 106 ALA A CA 1
ATOM 778 C C . ALA A 1 106 ? 9.762 4.705 -13.078 1.00 96.88 106 ALA A C 1
ATOM 780 O O . ALA A 1 106 ? 10.250 4.179 -12.077 1.00 96.88 106 ALA A O 1
ATOM 781 N N . PHE A 1 107 ? 10.494 5.042 -14.140 1.00 95.88 107 PHE A N 1
ATOM 782 C CA . PHE A 1 107 ? 11.955 4.971 -14.121 1.00 95.88 107 PHE A CA 1
ATOM 783 C C . PHE A 1 107 ? 12.500 6.024 -13.163 1.00 95.88 107 PHE A C 1
ATOM 785 O O . PHE A 1 107 ? 12.081 7.179 -13.210 1.00 95.88 107 PHE A O 1
ATOM 792 N N . TYR A 1 108 ? 13.393 5.617 -12.270 1.00 94.38 108 TYR A N 1
ATOM 793 C CA . TYR A 1 108 ? 13.963 6.478 -11.243 1.00 94.38 108 TYR A CA 1
ATOM 794 C C . TYR A 1 108 ? 15.363 6.916 -11.670 1.00 94.38 108 TYR A C 1
ATOM 796 O O . TYR A 1 108 ? 16.202 6.065 -11.963 1.00 94.38 108 TYR A O 1
ATOM 804 N N . ASP A 1 109 ? 15.608 8.225 -11.728 1.00 89.94 109 ASP A N 1
ATOM 805 C CA . ASP A 1 109 ? 16.892 8.770 -12.194 1.00 89.94 109 ASP A CA 1
ATOM 806 C C . ASP A 1 109 ? 17.844 9.061 -11.032 1.00 89.94 109 ASP A C 1
ATOM 808 O O . ASP A 1 109 ? 19.014 8.727 -11.126 1.00 89.94 109 ASP A O 1
ATOM 812 N N . GLY A 1 110 ? 17.359 9.597 -9.906 1.00 79.62 110 GLY A N 1
ATOM 813 C CA . GLY A 1 110 ? 18.124 9.816 -8.665 1.00 79.62 110 GLY A CA 1
ATOM 814 C C . GLY A 1 110 ? 19.336 10.763 -8.740 1.00 79.62 110 GLY A C 1
ATOM 815 O O . GLY A 1 110 ? 19.738 11.295 -7.706 1.00 79.62 110 GLY A O 1
ATOM 816 N N . GLU A 1 111 ? 19.890 10.987 -9.930 1.00 77.88 111 GLU A N 1
ATOM 817 C CA . GLU A 1 111 ? 21.184 11.617 -10.187 1.00 77.88 111 GLU A CA 1
ATOM 818 C C . GLU A 1 111 ? 21.023 12.968 -10.896 1.00 77.88 111 GLU A C 1
ATOM 820 O O . GLU A 1 111 ? 21.758 13.918 -10.613 1.00 77.88 111 GLU A O 1
ATOM 825 N N . THR A 1 112 ? 20.037 13.100 -11.788 1.00 67.44 112 THR A N 1
ATOM 826 C CA . THR A 1 112 ? 19.623 14.403 -12.320 1.00 67.44 112 THR A CA 1
ATOM 827 C C . THR A 1 112 ? 18.499 14.998 -11.477 1.00 67.44 112 THR A C 1
ATOM 829 O O . THR A 1 112 ? 17.714 14.286 -10.868 1.00 67.44 112 THR A O 1
ATOM 832 N N . GLY A 1 113 ? 18.417 16.329 -11.386 1.00 67.75 113 GLY A N 1
ATOM 833 C CA . GLY A 1 113 ? 17.458 17.029 -10.512 1.00 67.75 113 GLY A CA 1
ATOM 834 C C . GLY A 1 113 ? 15.970 16.682 -10.716 1.00 67.75 113 GLY A C 1
ATOM 835 O O . GLY A 1 113 ? 15.150 17.116 -9.907 1.00 67.75 113 GLY A O 1
ATOM 836 N N . ASP A 1 114 ? 15.635 15.894 -11.743 1.00 83.81 114 ASP A N 1
ATOM 837 C CA . ASP A 1 114 ? 14.347 15.233 -11.925 1.00 83.81 114 ASP A CA 1
ATOM 838 C C . ASP A 1 114 ? 14.386 13.816 -11.332 1.00 83.81 114 ASP A C 1
ATOM 840 O O . ASP A 1 114 ? 15.134 12.951 -11.771 1.00 83.81 114 ASP A O 1
ATOM 844 N N . LEU A 1 115 ? 13.523 13.540 -10.350 1.00 86.94 115 LEU A N 1
ATOM 845 C CA . LEU A 1 115 ? 13.493 12.241 -9.659 1.00 86.94 115 LEU A CA 1
ATOM 846 C C . LEU A 1 115 ? 13.123 11.058 -10.573 1.00 86.94 115 LEU A C 1
ATOM 848 O O . LEU A 1 115 ? 13.424 9.911 -10.239 1.00 86.94 115 LEU A O 1
ATOM 852 N N . PHE A 1 116 ? 12.464 11.324 -11.704 1.00 91.94 116 PHE A N 1
ATOM 853 C CA . PHE A 1 116 ? 11.957 10.301 -12.613 1.00 91.94 116 PHE A CA 1
ATOM 854 C C . PHE A 1 116 ? 12.416 10.549 -14.047 1.00 91.94 116 PHE A C 1
ATOM 856 O O . PHE A 1 116 ? 12.290 11.658 -14.566 1.00 91.94 116 PHE A O 1
ATOM 863 N N . ALA A 1 117 ? 12.879 9.487 -14.699 1.00 90.56 117 ALA A N 1
ATOM 864 C CA . ALA A 1 117 ? 13.329 9.509 -16.079 1.00 90.56 117 ALA A CA 1
ATOM 865 C C . ALA A 1 117 ? 12.197 9.166 -17.059 1.00 90.56 117 ALA A C 1
ATOM 867 O O . ALA A 1 117 ? 11.228 8.475 -16.739 1.00 90.56 117 ALA A O 1
ATOM 868 N N . SER A 1 118 ? 12.359 9.621 -18.302 1.00 88.75 118 SER A N 1
ATOM 869 C CA . SER A 1 118 ? 11.486 9.250 -19.427 1.00 88.75 118 SER A CA 1
ATOM 870 C C . SER A 1 118 ? 11.897 7.942 -20.116 1.00 88.75 118 SER A C 1
ATOM 872 O O . SER A 1 118 ? 11.161 7.438 -20.963 1.00 88.75 118 SER A O 1
ATOM 874 N N . ALA A 1 119 ? 13.059 7.398 -19.758 1.00 90.44 119 ALA A N 1
ATOM 875 C CA . ALA A 1 119 ? 13.638 6.188 -20.322 1.00 90.44 119 ALA A CA 1
ATOM 876 C C . ALA A 1 119 ? 14.207 5.302 -19.211 1.00 90.44 119 ALA A C 1
ATOM 878 O O . ALA A 1 119 ? 14.378 5.754 -18.080 1.00 90.44 119 ALA A O 1
ATOM 879 N N . ASP A 1 120 ? 14.493 4.051 -19.560 1.00 91.56 120 ASP A N 1
ATOM 880 C CA . ASP A 1 120 ? 15.029 3.059 -18.637 1.00 91.56 120 ASP A CA 1
ATOM 881 C C . ASP A 1 120 ? 16.403 3.472 -18.084 1.00 91.56 120 ASP A C 1
ATOM 883 O O . ASP A 1 120 ? 17.340 3.734 -18.840 1.00 91.56 120 ASP A O 1
ATOM 887 N N . THR A 1 121 ? 16.500 3.533 -16.757 1.00 91.81 121 THR A N 1
ATOM 888 C CA . THR A 1 121 ? 17.713 3.856 -15.992 1.00 91.81 121 THR A CA 1
ATOM 889 C C . THR A 1 121 ? 18.326 2.624 -15.321 1.00 91.81 121 THR A C 1
ATOM 891 O O . THR A 1 121 ? 19.338 2.739 -14.632 1.00 91.81 121 THR A O 1
ATOM 894 N N . GLY A 1 122 ? 17.712 1.444 -15.470 1.00 92.12 122 GLY A N 1
ATOM 895 C CA . GLY A 1 122 ? 18.026 0.250 -14.686 1.00 92.12 122 GLY A CA 1
ATOM 896 C C . GLY A 1 122 ? 17.450 0.286 -13.266 1.00 92.12 122 GLY A C 1
ATOM 897 O O . GLY A 1 122 ? 17.691 -0.638 -12.490 1.00 92.12 122 GLY A O 1
ATOM 898 N N . LEU A 1 123 ? 16.672 1.321 -12.915 1.00 93.94 123 LEU A N 1
ATOM 899 C CA . LEU A 1 123 ? 16.047 1.490 -11.604 1.00 93.94 123 LEU A CA 1
ATOM 900 C C . LEU A 1 123 ? 14.582 1.927 -11.750 1.00 93.94 123 LEU A C 1
ATOM 902 O O . LEU A 1 123 ? 14.255 2.898 -12.428 1.00 93.94 123 LEU A O 1
ATOM 906 N N . LEU A 1 124 ? 13.680 1.199 -11.102 1.00 95.88 124 LEU A N 1
ATOM 907 C CA . LEU A 1 124 ? 12.245 1.457 -11.097 1.00 95.88 124 LEU A CA 1
ATOM 908 C C . LEU A 1 124 ? 11.802 1.881 -9.706 1.00 95.88 124 LEU A C 1
ATOM 910 O O . LEU A 1 124 ? 12.033 1.176 -8.725 1.00 95.88 124 LEU A O 1
ATOM 914 N N . TRP A 1 125 ? 11.093 3.000 -9.638 1.00 96.62 125 TRP A N 1
ATOM 915 C CA . TRP A 1 125 ? 10.240 3.315 -8.506 1.00 96.62 125 TRP A CA 1
ATOM 916 C C . TRP A 1 125 ? 8.910 2.600 -8.673 1.00 96.62 125 TRP A C 1
ATOM 918 O O . TRP A 1 125 ? 8.266 2.691 -9.722 1.00 96.62 125 TRP A O 1
ATOM 928 N N . LEU A 1 126 ? 8.510 1.886 -7.627 1.00 97.19 126 LEU A N 1
ATOM 929 C CA . LEU A 1 126 ? 7.294 1.099 -7.598 1.00 97.19 126 LEU A CA 1
ATOM 930 C C . LEU A 1 126 ? 6.479 1.477 -6.365 1.00 97.19 126 LEU A C 1
ATOM 932 O O . LEU A 1 126 ? 6.963 1.386 -5.235 1.00 97.19 126 LEU A O 1
ATOM 936 N N . ARG A 1 127 ? 5.220 1.859 -6.584 1.00 97.62 127 ARG A N 1
ATOM 937 C CA . ARG A 1 127 ? 4.246 2.143 -5.526 1.00 97.62 127 ARG A CA 1
ATOM 938 C C . ARG A 1 127 ? 3.019 1.272 -5.678 1.00 97.62 127 ARG A C 1
ATOM 940 O O . ARG A 1 127 ? 2.441 1.197 -6.756 1.00 97.62 127 ARG A O 1
ATOM 947 N N . VAL A 1 128 ? 2.573 0.689 -4.574 1.00 97.75 128 VAL A N 1
ATOM 948 C CA . VAL A 1 128 ? 1.258 0.057 -4.464 1.00 97.75 128 VAL A CA 1
ATOM 949 C C . VAL A 1 128 ? 0.425 0.861 -3.479 1.00 97.75 128 VAL A C 1
ATOM 951 O O . VAL A 1 128 ? 0.864 1.096 -2.357 1.00 97.75 128 VAL A O 1
ATOM 954 N N . GLU A 1 129 ? -0.781 1.259 -3.861 1.00 96.62 129 GLU A N 1
ATOM 955 C CA . GLU A 1 129 ? -1.718 1.958 -2.979 1.00 96.62 129 GLU A CA 1
ATOM 956 C C . GLU A 1 129 ? -3.112 1.337 -3.031 1.00 96.62 129 GLU A C 1
ATOM 958 O O . GLU A 1 129 ? -3.496 0.695 -4.010 1.00 96.62 129 GLU A O 1
ATOM 963 N N . LEU A 1 130 ? -3.883 1.533 -1.964 1.00 95.56 130 LEU A N 1
ATOM 964 C CA . LEU A 1 130 ? -5.297 1.176 -1.936 1.00 95.56 130 LEU A CA 1
ATOM 965 C C . LEU A 1 130 ? -6.129 2.394 -2.333 1.00 95.56 130 LEU A C 1
ATOM 967 O O . LEU A 1 130 ? -6.132 3.404 -1.622 1.00 95.56 130 LEU A O 1
ATOM 971 N N . ALA A 1 131 ? -6.861 2.287 -3.443 1.00 93.56 131 ALA A N 1
ATOM 972 C CA . ALA A 1 131 ? -7.647 3.392 -3.981 1.00 93.56 131 ALA A CA 1
ATOM 973 C C . ALA A 1 131 ? -8.658 3.922 -2.950 1.00 93.56 131 ALA A C 1
ATOM 97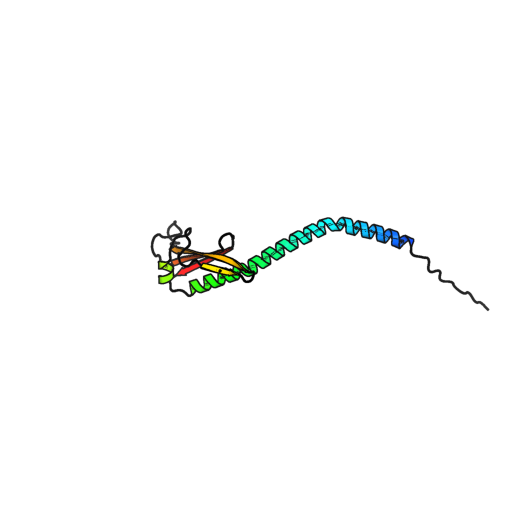5 O O . ALA A 1 131 ? -9.366 3.153 -2.294 1.00 93.56 131 ALA A O 1
ATOM 976 N N . GLY A 1 132 ? -8.742 5.248 -2.828 1.00 87.06 132 GLY A N 1
ATOM 977 C CA . GLY A 1 132 ? -9.622 5.909 -1.860 1.00 87.06 132 GLY A CA 1
ATOM 978 C C . GLY A 1 132 ? -9.106 5.889 -0.416 1.00 87.06 132 GLY A C 1
ATOM 979 O O . GLY A 1 132 ? -9.847 6.260 0.493 1.00 87.06 132 GLY A O 1
ATOM 980 N N . THR A 1 133 ? -7.854 5.482 -0.189 1.00 87.44 133 THR A N 1
ATOM 981 C CA . THR A 1 133 ? -7.203 5.503 1.128 1.00 87.44 133 THR A CA 1
ATOM 982 C C . THR A 1 133 ? -5.856 6.226 1.064 1.00 87.44 133 THR A C 1
ATOM 984 O O . THR A 1 133 ? -5.297 6.425 -0.008 1.00 87.44 133 THR A O 1
ATOM 987 N N . ALA A 1 134 ? -5.309 6.582 2.228 1.00 88.06 134 ALA A N 1
ATOM 988 C CA . ALA A 1 134 ? -3.942 7.096 2.355 1.00 88.06 134 ALA A CA 1
ATOM 989 C C . ALA A 1 134 ? -2.894 5.977 2.557 1.00 88.06 134 ALA A C 1
ATOM 991 O O . ALA A 1 134 ? -1.781 6.251 2.996 1.00 88.06 134 ALA A O 1
ATOM 992 N N . GLN A 1 135 ? -3.257 4.706 2.341 1.00 91.50 135 GLN A N 1
ATOM 993 C CA . GLN A 1 135 ? -2.349 3.575 2.531 1.00 91.50 135 GLN A CA 1
ATOM 994 C C . GLN A 1 135 ? -1.592 3.286 1.232 1.00 91.50 135 GLN A C 1
ATOM 996 O O . GLN A 1 135 ? -2.199 2.921 0.222 1.00 91.50 135 GLN A O 1
ATOM 1001 N N . SER A 1 136 ? -0.266 3.391 1.286 1.00 94.75 136 SER A N 1
ATOM 1002 C CA . SER A 1 136 ? 0.635 2.997 0.206 1.00 94.75 136 SER A CA 1
ATOM 1003 C C . SER A 1 136 ? 1.889 2.301 0.740 1.00 94.75 136 SER A C 1
ATOM 1005 O O . SER A 1 136 ? 2.258 2.440 1.908 1.00 94.75 136 SER A O 1
ATOM 1007 N N . LEU A 1 137 ? 2.533 1.526 -0.128 1.00 96.81 137 LEU A N 1
ATOM 1008 C CA . LEU A 1 137 ? 3.883 1.002 0.043 1.00 96.81 137 LEU A CA 1
ATOM 1009 C C . LEU A 1 137 ? 4.695 1.370 -1.192 1.00 96.81 137 LEU A C 1
ATOM 1011 O O . LEU A 1 137 ? 4.206 1.240 -2.312 1.00 96.81 137 LEU A O 1
ATOM 1015 N N . GLU A 1 138 ? 5.931 1.797 -0.980 1.00 96.25 138 GLU A N 1
ATOM 1016 C CA . GLU A 1 138 ? 6.843 2.228 -2.036 1.00 96.25 138 GLU A CA 1
ATOM 1017 C C . GLU A 1 138 ? 8.183 1.519 -1.882 1.00 96.25 138 GLU A C 1
ATOM 1019 O O . GLU A 1 138 ? 8.616 1.233 -0.763 1.00 96.25 138 GLU A O 1
ATOM 1024 N N . THR A 1 139 ? 8.828 1.219 -3.003 1.00 96.25 139 THR A N 1
ATOM 1025 C CA . THR A 1 139 ? 10.155 0.607 -3.034 1.00 96.25 139 THR A CA 1
ATOM 1026 C C . THR A 1 139 ? 10.873 0.931 -4.343 1.00 96.25 139 THR A C 1
ATOM 1028 O O . THR A 1 139 ? 10.271 1.446 -5.289 1.00 96.25 139 THR A O 1
ATOM 1031 N N . LEU A 1 140 ? 12.165 0.616 -4.386 1.00 95.06 140 LEU A N 1
ATOM 1032 C CA . LEU A 1 140 ? 12.991 0.683 -5.584 1.00 95.06 140 LEU A CA 1
ATOM 1033 C C . LEU A 1 140 ? 13.365 -0.734 -6.026 1.00 95.06 140 LEU A C 1
ATOM 1035 O O . LEU A 1 140 ? 13.711 -1.575 -5.195 1.00 95.06 140 LEU A O 1
ATOM 1039 N N . VAL A 1 141 ? 13.300 -0.985 -7.331 1.00 94.69 141 VAL A N 1
ATOM 1040 C CA . VAL A 1 141 ? 13.676 -2.259 -7.954 1.00 94.69 141 VAL A CA 1
ATOM 1041 C C . VAL A 1 141 ? 14.722 -1.984 -9.019 1.00 94.69 141 VAL A C 1
ATOM 1043 O O . VAL A 1 141 ? 14.481 -1.166 -9.903 1.00 94.69 141 VAL A O 1
ATOM 1046 N N . SER A 1 142 ? 15.873 -2.644 -8.942 1.00 92.56 142 SER A N 1
ATOM 1047 C CA . SER A 1 142 ? 16.910 -2.560 -9.970 1.00 92.56 142 SER A CA 1
ATOM 1048 C C . SER A 1 142 ? 16.870 -3.770 -10.898 1.00 92.56 142 SER A C 1
ATOM 1050 O O . SER A 1 142 ? 16.342 -4.820 -10.521 1.00 92.56 142 SER A O 1
ATOM 1052 N N . GLN A 1 143 ? 17.439 -3.603 -12.090 1.00 85.50 143 GLN A N 1
ATOM 1053 C CA . GLN A 1 143 ? 17.746 -4.702 -13.006 1.00 85.50 143 GLN A CA 1
ATOM 1054 C C . GLN A 1 143 ? 18.731 -5.707 -12.388 1.00 85.50 143 GLN A C 1
ATOM 1056 O O . GLN A 1 143 ? 19.563 -5.289 -11.544 1.00 85.50 143 GLN A O 1
#

Radius of gyration: 32.69 Å; chains: 1; bounding box: 50×29×112 Å